Protein AF-A0AA41QD64-F1 (afdb_monomer_lite)

Sequence (87 aa):
MCLQGEQRGHGDVDLSTLWKFADGLYLFCFREFVIPVASVWLHDLGYELRTTDVFVGINAEGRADHRRAGGHIYPLGAVRYPDVQPV

Structure (mmCIF, N/CA/C/O backbone):
data_AF-A0AA41QD64-F1
#
_entry.id   AF-A0AA41QD64-F1
#
loop_
_atom_site.group_PDB
_atom_site.id
_atom_site.type_symbol
_atom_site.label_atom_id
_atom_site.label_alt_id
_atom_site.label_comp_id
_atom_site.label_asym_id
_atom_site.label_entity_id
_atom_site.label_seq_id
_atom_site.pdbx_PDB_ins_code
_atom_site.Cartn_x
_atom_site.Cartn_y
_atom_site.Cartn_z
_atom_site.occupancy
_atom_site.B_iso_or_equiv
_atom_site.auth_seq_id
_atom_site.auth_comp_id
_atom_site.auth_asym_id
_atom_site.auth_atom_id
_atom_site.pdbx_PDB_model_num
ATOM 1 N N . MET A 1 1 ? 6.751 7.112 -1.994 1.00 85.75 1 MET A N 1
ATOM 2 C CA . MET A 1 1 ? 8.186 7.480 -2.023 1.00 85.75 1 MET A CA 1
ATOM 3 C C . MET A 1 1 ? 9.002 6.425 -1.287 1.00 85.75 1 MET A C 1
ATOM 5 O O . MET A 1 1 ? 8.661 6.098 -0.157 1.00 85.75 1 MET A O 1
ATOM 9 N N . CYS A 1 2 ? 10.057 5.896 -1.906 1.00 94.56 2 CYS A N 1
ATOM 10 C CA . CYS A 1 2 ? 10.966 4.916 -1.315 1.00 94.56 2 CYS A CA 1
ATOM 11 C C . CYS A 1 2 ? 12.109 5.622 -0.564 1.00 94.56 2 CYS A C 1
ATOM 13 O O . CYS A 1 2 ? 12.945 6.297 -1.168 1.00 94.56 2 CYS A O 1
ATOM 15 N N . LEU A 1 3 ? 12.148 5.469 0.763 1.00 95.75 3 LEU A N 1
ATOM 16 C CA . LEU A 1 3 ? 13.160 6.101 1.623 1.00 95.75 3 LEU A CA 1
ATOM 17 C C . LEU A 1 3 ? 14.500 5.341 1.621 1.00 95.75 3 LEU A C 1
ATOM 19 O O . LEU A 1 3 ? 15.567 5.949 1.715 1.00 95.75 3 LEU A O 1
ATOM 23 N N . GLN A 1 4 ? 14.447 4.013 1.494 1.00 96.38 4 GLN A N 1
ATOM 24 C CA . GLN A 1 4 ? 15.594 3.107 1.493 1.00 96.38 4 GLN A CA 1
ATOM 25 C C . GLN A 1 4 ? 15.274 1.865 0.648 1.00 96.38 4 GLN A C 1
ATOM 27 O O . GLN A 1 4 ? 14.143 1.386 0.670 1.00 96.38 4 GLN A O 1
ATOM 32 N N . GLY A 1 5 ? 16.274 1.333 -0.060 1.00 95.12 5 GLY A N 1
ATOM 33 C CA . GLY A 1 5 ? 16.151 0.156 -0.927 1.00 95.12 5 GLY A CA 1
ATOM 34 C C . GLY A 1 5 ? 16.609 0.442 -2.358 1.00 95.12 5 GLY A C 1
ATOM 35 O O . GLY A 1 5 ? 17.138 1.518 -2.636 1.00 95.12 5 GLY A O 1
ATOM 36 N N . GLU A 1 6 ? 16.395 -0.514 -3.264 1.00 92.50 6 GLU A N 1
ATOM 37 C CA . GLU A 1 6 ? 16.801 -0.412 -4.680 1.00 92.50 6 GLU A CA 1
ATOM 38 C C . GLU A 1 6 ? 16.168 0.788 -5.399 1.00 92.50 6 GLU A C 1
ATOM 40 O O . GLU A 1 6 ? 16.790 1.391 -6.264 1.00 92.50 6 GLU A O 1
ATOM 45 N N . GLN A 1 7 ? 14.952 1.168 -5.000 1.00 92.12 7 GLN A N 1
ATOM 46 C CA . GLN A 1 7 ? 14.177 2.258 -5.603 1.00 92.12 7 GLN A CA 1
ATOM 47 C C . GLN A 1 7 ? 14.322 3.589 -4.839 1.00 92.12 7 GLN A C 1
ATOM 49 O O . GLN A 1 7 ? 13.467 4.467 -4.946 1.00 92.12 7 GLN A O 1
ATOM 54 N N . ARG A 1 8 ? 15.362 3.746 -4.004 1.00 96.62 8 ARG A N 1
ATOM 55 C CA . ARG A 1 8 ? 15.524 4.916 -3.123 1.00 96.62 8 ARG A CA 1
ATOM 56 C C . ARG A 1 8 ? 15.423 6.233 -3.899 1.00 96.62 8 ARG A C 1
ATOM 58 O O . ARG A 1 8 ? 16.163 6.467 -4.847 1.00 96.62 8 ARG A O 1
ATOM 65 N N . GLY A 1 9 ? 14.572 7.132 -3.407 1.00 96.75 9 GLY A N 1
ATOM 66 C CA . GLY A 1 9 ? 14.326 8.447 -4.001 1.00 96.75 9 GLY A CA 1
ATOM 67 C C . GLY A 1 9 ? 13.184 8.466 -5.016 1.00 96.75 9 GLY A C 1
ATOM 68 O O . GLY A 1 9 ? 12.678 9.544 -5.313 1.00 96.75 9 GLY A O 1
ATOM 69 N N . HIS A 1 10 ? 12.716 7.310 -5.493 1.00 94.50 10 HIS A N 1
ATOM 70 C CA . HIS A 1 10 ? 11.547 7.250 -6.366 1.00 94.50 10 HIS A CA 1
ATOM 71 C C . HIS A 1 10 ? 10.269 7.522 -5.567 1.00 94.50 10 HIS A C 1
ATOM 73 O O . HIS A 1 10 ? 10.088 7.033 -4.446 1.00 94.50 10 HIS A O 1
ATOM 79 N N . GLY A 1 11 ? 9.361 8.303 -6.137 1.00 93.19 11 GLY A N 1
ATOM 80 C CA . GLY A 1 11 ? 8.041 8.562 -5.583 1.00 93.19 11 GLY A CA 1
ATOM 81 C C . GLY A 1 11 ? 7.083 8.933 -6.700 1.00 93.19 11 GLY A C 1
ATOM 82 O O . GLY A 1 11 ? 7.443 9.733 -7.555 1.00 93.19 11 GLY A O 1
ATOM 83 N N . ASP A 1 12 ? 5.893 8.348 -6.660 1.00 94.88 12 ASP A N 1
ATOM 84 C CA . ASP A 1 12 ? 4.836 8.576 -7.638 1.00 94.88 12 ASP A CA 1
ATOM 85 C C . ASP A 1 12 ? 3.467 8.617 -6.938 1.00 94.88 12 ASP A C 1
ATOM 87 O O . ASP A 1 12 ? 3.364 8.356 -5.728 1.00 94.88 12 ASP A O 1
ATOM 91 N N . VAL A 1 13 ? 2.439 8.976 -7.701 1.00 95.12 13 VAL A N 1
ATOM 92 C CA . VAL A 1 13 ? 1.028 8.844 -7.349 1.00 95.12 13 VAL A CA 1
ATOM 93 C C . VAL A 1 13 ? 0.378 7.829 -8.278 1.00 95.12 13 VAL A C 1
ATOM 95 O O . VAL A 1 13 ? 0.409 7.973 -9.494 1.00 95.12 13 VAL A O 1
ATOM 98 N N . ASP A 1 14 ? -0.273 6.833 -7.690 1.00 95.12 14 ASP A N 1
ATOM 99 C CA . ASP A 1 14 ? -0.882 5.735 -8.431 1.00 95.12 14 ASP A CA 1
ATOM 100 C C . ASP A 1 14 ? -2.356 5.573 -8.083 1.00 95.12 14 ASP A C 1
ATOM 102 O O . ASP A 1 14 ? -2.829 5.970 -7.009 1.00 95.12 14 ASP A O 1
ATOM 106 N N . LEU A 1 15 ? -3.100 4.946 -8.994 1.00 94.12 15 LEU A N 1
ATOM 107 C CA . LEU A 1 15 ? -4.478 4.581 -8.714 1.00 94.12 15 LEU A CA 1
ATOM 108 C C . LEU A 1 15 ? -4.506 3.508 -7.625 1.00 94.12 15 LEU A C 1
ATOM 110 O O . LEU A 1 15 ? -3.917 2.433 -7.770 1.00 94.12 15 LEU A O 1
ATOM 114 N N . SER A 1 16 ? -5.257 3.783 -6.562 1.00 96.56 16 SER A N 1
ATOM 115 C CA . SER A 1 16 ? -5.444 2.854 -5.456 1.00 96.56 16 SER A CA 1
ATOM 116 C C . SER A 1 16 ? -6.911 2.588 -5.146 1.00 96.56 16 SER A C 1
ATOM 118 O O . SER A 1 16 ? -7.815 3.335 -5.522 1.00 96.56 16 SER A O 1
ATOM 120 N N . THR A 1 17 ? -7.158 1.473 -4.470 1.00 97.69 17 THR A N 1
ATOM 121 C CA . THR A 1 17 ? -8.459 1.103 -3.916 1.00 97.69 17 THR A CA 1
ATOM 122 C C . THR A 1 17 ? -8.255 0.612 -2.492 1.00 97.69 17 THR A C 1
ATOM 124 O O . THR A 1 17 ? -7.360 -0.190 -2.229 1.00 97.69 17 THR A O 1
ATOM 127 N N . LEU A 1 18 ? -9.094 1.088 -1.575 1.00 97.62 18 LEU A N 1
ATOM 128 C CA . LEU A 1 18 ? -9.019 0.767 -0.156 1.00 97.62 18 LEU A CA 1
ATOM 129 C C . LEU A 1 18 ? -10.333 0.143 0.311 1.00 97.62 18 LEU A C 1
ATOM 131 O O . LEU A 1 18 ? -11.408 0.677 0.043 1.00 97.62 18 LEU A O 1
ATOM 135 N N . TRP A 1 19 ? -10.231 -0.945 1.067 1.00 98.12 19 TRP A N 1
ATOM 136 C CA . TRP A 1 19 ? -11.360 -1.610 1.706 1.00 98.12 19 TRP A CA 1
ATOM 137 C C . TRP A 1 19 ? -11.097 -1.749 3.200 1.00 98.12 19 TRP A C 1
ATOM 139 O O . TRP A 1 19 ? -10.017 -2.173 3.614 1.00 98.12 19 TRP A O 1
ATOM 149 N N . LYS A 1 20 ? -12.100 -1.439 4.024 1.00 97.44 20 LYS A N 1
ATOM 150 C CA . LYS A 1 20 ? -12.079 -1.806 5.441 1.00 97.44 20 LYS A CA 1
ATOM 151 C C . LYS A 1 20 ? -12.503 -3.268 5.557 1.00 97.44 20 LYS A C 1
ATOM 153 O O . LYS A 1 20 ? -13.648 -3.592 5.257 1.00 97.44 20 LYS A O 1
ATOM 158 N N . PHE A 1 21 ? -11.581 -4.134 5.962 1.00 93.75 21 PHE A N 1
ATOM 159 C CA . PHE A 1 21 ? -11.831 -5.570 6.079 1.00 93.75 21 PHE A CA 1
ATOM 160 C C . PHE A 1 21 ? -12.363 -5.932 7.472 1.00 93.75 21 PHE A C 1
ATOM 162 O O . PHE A 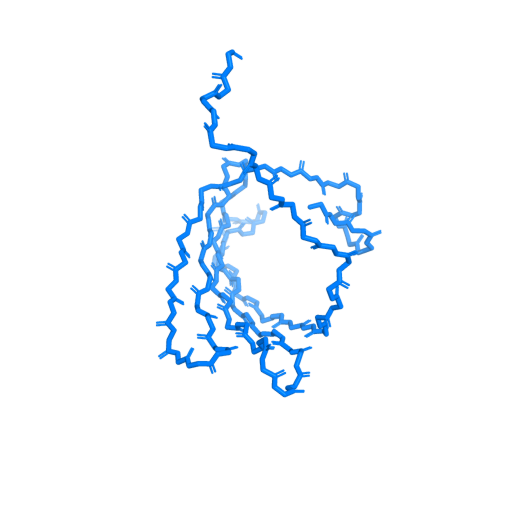1 21 ? -13.313 -6.698 7.596 1.00 93.75 21 PHE A O 1
ATOM 169 N N . ALA A 1 22 ? -11.791 -5.316 8.509 1.00 96.06 22 ALA A N 1
ATOM 170 C CA . ALA A 1 22 ? -12.281 -5.340 9.886 1.00 96.06 22 ALA A CA 1
ATOM 171 C C . ALA A 1 22 ? -11.856 -4.051 10.616 1.00 96.06 22 ALA A C 1
ATOM 173 O O . ALA A 1 22 ? -11.232 -3.161 10.032 1.00 96.06 22 ALA A O 1
ATOM 174 N N . ASP A 1 23 ? -12.200 -3.917 11.895 1.00 96.31 23 ASP A N 1
ATOM 175 C CA . ASP A 1 23 ? -11.690 -2.813 12.711 1.00 96.31 23 ASP A CA 1
ATOM 176 C C . ASP A 1 23 ? -10.165 -2.894 12.829 1.00 96.31 23 ASP A C 1
ATOM 178 O O . ASP A 1 23 ? -9.610 -3.923 13.199 1.00 96.31 23 ASP A O 1
ATOM 182 N N . GLY A 1 24 ? -9.488 -1.806 12.453 1.00 95.31 24 GLY A N 1
ATOM 183 C CA . GLY A 1 24 ? -8.027 -1.756 12.397 1.00 95.31 24 GLY A CA 1
ATOM 184 C C . GLY A 1 24 ? -7.403 -2.528 11.231 1.00 95.31 24 GLY A C 1
ATOM 185 O O . GLY A 1 24 ? -6.199 -2.428 11.056 1.00 95.31 24 GLY A O 1
ATOM 186 N N . LEU A 1 25 ? -8.175 -3.236 10.401 1.00 96.88 25 LEU A N 1
ATOM 187 C CA . LEU A 1 25 ? -7.644 -4.093 9.340 1.00 96.88 25 LEU A CA 1
ATOM 188 C C . LEU A 1 25 ? -8.136 -3.642 7.962 1.00 96.88 25 LEU A C 1
ATOM 190 O O . LEU A 1 25 ? -9.339 -3.644 7.683 1.00 96.88 25 LEU A O 1
ATOM 194 N N . TYR A 1 26 ? -7.202 -3.282 7.086 1.00 97.69 26 TYR A N 1
ATOM 195 C CA . TYR A 1 26 ? -7.503 -2.672 5.791 1.00 97.69 26 TYR A CA 1
ATOM 196 C C . TYR A 1 26 ? -6.808 -3.406 4.652 1.00 97.69 26 TYR A C 1
ATOM 198 O O . TYR A 1 26 ? -5.629 -3.739 4.747 1.00 97.69 26 TYR A O 1
ATOM 206 N N . LEU A 1 27 ? -7.537 -3.611 3.557 1.00 97.94 27 LEU A N 1
ATOM 207 C CA . LEU A 1 27 ? -6.991 -4.104 2.301 1.00 97.94 27 LEU A CA 1
ATOM 208 C C . LEU A 1 27 ? -6.745 -2.911 1.375 1.00 97.94 27 LEU A C 1
ATOM 210 O O . LEU A 1 27 ? -7.688 -2.223 0.980 1.00 97.94 27 LEU A O 1
ATOM 214 N N . PHE A 1 28 ? -5.489 -2.671 1.030 1.00 97.75 28 PHE A N 1
ATOM 215 C CA . PHE A 1 28 ? -5.066 -1.610 0.123 1.00 97.75 28 PHE A CA 1
ATOM 216 C C . PHE A 1 28 ? -4.511 -2.231 -1.152 1.00 97.75 28 PHE A C 1
ATOM 218 O O . PHE A 1 28 ? -3.661 -3.111 -1.104 1.00 97.75 28 PHE A O 1
ATOM 225 N N . CYS A 1 29 ? -4.997 -1.786 -2.301 1.00 98.00 29 CYS A N 1
ATOM 226 C CA . CYS A 1 29 ? -4.540 -2.260 -3.601 1.00 98.00 29 CYS A CA 1
ATOM 227 C C . CYS A 1 29 ? -4.077 -1.065 -4.423 1.00 98.00 29 CYS A C 1
ATOM 229 O O . CYS A 1 29 ? -4.751 -0.035 -4.414 1.00 98.00 29 CYS A O 1
ATOM 231 N N . PHE A 1 30 ? -2.992 -1.210 -5.179 1.00 96.94 30 PHE A N 1
ATOM 232 C CA . PHE A 1 30 ? -2.585 -0.200 -6.154 1.00 96.94 30 PHE A CA 1
ATOM 233 C C . PHE A 1 30 ? -2.067 -0.822 -7.447 1.00 96.94 30 PHE A C 1
ATOM 235 O O . PHE A 1 30 ? -1.732 -2.009 -7.508 1.00 96.94 30 PHE A O 1
ATOM 242 N N . ARG A 1 31 ? -2.046 0.003 -8.493 1.00 95.94 31 ARG A N 1
ATOM 243 C CA . ARG A 1 31 ? -1.511 -0.319 -9.816 1.00 95.94 31 ARG A CA 1
ATOM 244 C C . ARG A 1 31 ? -0.649 0.838 -10.287 1.00 95.94 31 ARG A C 1
ATOM 246 O O . ARG A 1 31 ? -1.168 1.947 -10.386 1.00 95.94 31 ARG A O 1
ATOM 253 N N . GLU A 1 32 ? 0.610 0.555 -10.593 1.00 94.94 32 GLU A N 1
ATOM 254 C CA . GLU A 1 32 ? 1.550 1.575 -11.045 1.00 94.94 32 GLU A CA 1
ATOM 255 C C . GLU A 1 32 ? 1.230 2.053 -12.464 1.00 94.94 32 GLU A C 1
ATOM 257 O O . GLU A 1 32 ? 0.814 1.266 -13.324 1.00 94.94 32 GLU A O 1
ATOM 262 N N . PHE A 1 33 ? 1.414 3.351 -12.714 1.00 93.25 33 PHE A N 1
ATOM 263 C CA . PHE A 1 33 ? 1.248 3.919 -14.053 1.00 93.25 33 PHE A CA 1
ATOM 264 C C . PHE A 1 33 ? 2.494 3.766 -14.930 1.00 93.25 33 PHE A C 1
ATOM 266 O O . PHE A 1 33 ? 2.367 3.558 -16.138 1.00 93.25 33 PHE A O 1
ATOM 273 N N . VAL A 1 34 ? 3.688 3.884 -14.344 1.00 92.44 34 VAL A N 1
ATOM 274 C CA . VAL A 1 34 ? 4.955 3.938 -15.094 1.00 92.44 34 VAL A CA 1
ATOM 275 C C . VAL A 1 34 ? 5.493 2.545 -15.415 1.00 92.44 34 VAL A C 1
ATOM 277 O O . VAL A 1 34 ? 5.940 2.298 -16.536 1.00 92.44 34 VAL A O 1
ATOM 280 N N . ILE A 1 35 ? 5.449 1.628 -14.449 1.00 91.06 35 ILE A N 1
ATOM 281 C CA . ILE A 1 35 ? 5.926 0.249 -14.606 1.00 91.06 35 ILE A CA 1
ATOM 282 C C . ILE A 1 35 ? 4.765 -0.740 -14.449 1.00 91.06 35 ILE A C 1
ATOM 284 O O . ILE A 1 35 ? 3.814 -0.460 -13.725 1.00 91.06 35 ILE A O 1
ATOM 288 N N . PRO A 1 36 ? 4.804 -1.908 -15.116 1.00 92.81 36 PRO A N 1
ATOM 289 C CA . PRO A 1 36 ? 3.716 -2.882 -15.077 1.00 92.81 36 PRO A CA 1
ATOM 290 C C . PRO A 1 36 ? 3.737 -3.679 -13.765 1.00 92.81 36 PRO A C 1
ATOM 292 O O . PRO A 1 36 ? 4.093 -4.859 -13.742 1.00 92.81 36 PRO A O 1
ATOM 295 N N . VAL A 1 37 ? 3.363 -3.017 -12.672 1.00 94.25 37 VAL A N 1
ATOM 296 C CA . VAL A 1 37 ? 3.303 -3.576 -11.321 1.00 94.25 37 VAL A CA 1
ATOM 297 C C . VAL A 1 37 ? 1.938 -3.287 -10.703 1.00 94.25 37 VAL A C 1
ATOM 299 O O . VAL A 1 37 ? 1.367 -2.207 -10.844 1.00 94.25 37 VAL A O 1
ATOM 302 N N . ALA A 1 38 ? 1.405 -4.280 -10.007 1.00 96.62 38 ALA A N 1
ATOM 303 C CA . ALA A 1 38 ? 0.271 -4.153 -9.112 1.00 96.62 38 ALA A CA 1
ATOM 304 C C . ALA A 1 38 ? 0.611 -4.818 -7.781 1.00 96.62 38 ALA A C 1
ATOM 306 O O . ALA A 1 38 ? 1.438 -5.731 -7.716 1.00 96.62 38 ALA A O 1
ATOM 307 N N . SER A 1 39 ? -0.039 -4.380 -6.712 1.00 97.00 39 SER A N 1
ATOM 308 C CA . SER A 1 39 ? 0.193 -4.954 -5.394 1.00 97.00 39 SER A CA 1
ATOM 309 C C . SER A 1 39 ? -1.054 -4.888 -4.523 1.00 97.00 39 SER A C 1
ATOM 311 O O . SER A 1 39 ? -1.912 -4.011 -4.682 1.00 97.00 39 SER A O 1
ATOM 313 N N . VAL A 1 40 ? -1.158 -5.869 -3.628 1.00 97.62 40 VAL A N 1
ATOM 314 C CA . VAL A 1 40 ? -2.226 -6.002 -2.641 1.00 97.62 40 VAL A CA 1
ATOM 315 C C . VAL A 1 40 ? -1.596 -6.098 -1.260 1.00 97.62 40 VAL A C 1
ATOM 317 O O . VAL A 1 40 ? -0.859 -7.040 -0.975 1.00 97.62 40 VAL A O 1
ATOM 320 N N . TRP A 1 41 ? -1.939 -5.146 -0.399 1.00 97.81 41 TRP A N 1
ATOM 321 C CA . TRP A 1 41 ? -1.479 -5.031 0.975 1.00 97.81 41 TRP A CA 1
ATOM 322 C C . TRP A 1 41 ? -2.602 -5.297 1.967 1.00 97.81 41 TRP A C 1
ATOM 324 O O . TRP A 1 41 ? -3.713 -4.785 1.821 1.00 97.81 41 TRP A O 1
ATOM 334 N N . LEU A 1 42 ? -2.273 -6.019 3.033 1.00 97.56 42 LEU A N 1
ATOM 335 C CA . LEU A 1 42 ? -3.069 -6.093 4.249 1.00 97.56 42 LEU A CA 1
ATOM 336 C C . LEU A 1 42 ? -2.378 -5.274 5.341 1.00 97.56 42 LEU A C 1
ATOM 338 O O . LEU A 1 42 ? -1.289 -5.635 5.793 1.00 97.56 42 LEU A O 1
ATOM 342 N N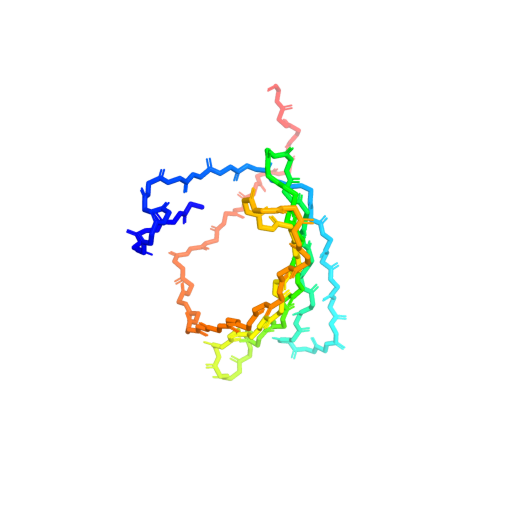 . HIS A 1 43 ? -3.020 -4.187 5.759 1.00 97.62 43 HIS A N 1
ATOM 343 C CA . HIS A 1 43 ? -2.557 -3.305 6.826 1.00 97.62 43 HIS A CA 1
ATOM 344 C C . HIS A 1 43 ? -3.304 -3.603 8.128 1.00 97.62 43 HIS A C 1
ATOM 346 O O . HIS A 1 43 ? -4.512 -3.374 8.207 1.00 97.62 43 HIS A O 1
ATOM 352 N N . ASP A 1 44 ? -2.578 -4.050 9.151 1.00 96.88 44 ASP A N 1
ATOM 353 C CA . ASP A 1 44 ? -3.032 -4.053 10.541 1.00 96.88 44 ASP A CA 1
ATOM 354 C C . ASP A 1 44 ? -2.597 -2.737 11.201 1.00 96.88 44 ASP A C 1
ATOM 356 O O . ASP A 1 44 ? -1.442 -2.550 11.586 1.00 96.88 44 ASP A O 1
ATOM 360 N N . LEU A 1 45 ? -3.545 -1.807 11.281 1.00 95.62 45 LEU A N 1
ATOM 361 C CA . LEU A 1 45 ? -3.459 -0.522 11.976 1.00 95.62 45 LEU A CA 1
ATOM 362 C C . LEU A 1 45 ? -4.005 -0.599 13.412 1.00 95.62 45 LEU A C 1
ATOM 364 O O . LEU A 1 45 ? -4.190 0.438 14.049 1.00 95.62 45 LEU A O 1
ATOM 368 N N . GLY A 1 46 ? -4.332 -1.801 13.889 1.00 90.19 46 GLY A N 1
ATOM 369 C CA . GLY A 1 46 ? -4.762 -2.073 15.249 1.00 90.19 46 GLY A CA 1
ATOM 370 C C . GLY A 1 46 ? -3.565 -2.297 16.167 1.00 90.19 46 GLY A C 1
ATOM 371 O O . GLY A 1 46 ? -2.814 -1.371 16.467 1.00 90.19 46 GLY A O 1
ATOM 372 N N . TYR A 1 47 ? -3.421 -3.527 16.659 1.00 80.44 47 TYR A N 1
ATOM 373 C CA . TYR A 1 47 ? -2.450 -3.846 17.706 1.00 80.44 47 TYR A CA 1
ATOM 374 C C . TYR A 1 47 ? -1.028 -4.035 17.167 1.00 80.44 47 TYR A C 1
ATOM 376 O O . TYR A 1 47 ? -0.071 -3.564 17.777 1.00 80.44 47 TYR A O 1
ATOM 384 N N . GLU A 1 48 ? -0.876 -4.708 16.025 1.00 85.44 48 GLU A N 1
ATOM 385 C CA . GLU A 1 48 ? 0.442 -5.148 15.557 1.00 85.44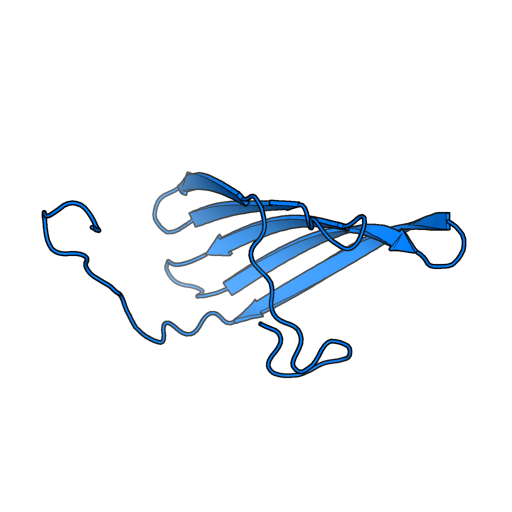 48 GLU A CA 1
ATOM 386 C C . GLU A 1 48 ? 1.224 -4.057 14.820 1.00 85.44 48 GLU A C 1
ATOM 388 O O . GLU A 1 48 ? 2.451 -4.139 14.752 1.00 85.44 48 GLU A O 1
ATOM 393 N N . LEU A 1 49 ? 0.536 -3.048 14.263 1.00 96.12 49 LEU A N 1
ATOM 394 C CA . LEU A 1 49 ? 1.131 -2.019 13.399 1.00 96.12 49 LEU A CA 1
ATOM 395 C C . LEU A 1 49 ? 2.044 -2.653 12.342 1.00 96.12 49 LEU A C 1
ATOM 397 O O . LEU A 1 49 ? 3.236 -2.348 12.224 1.00 96.12 49 LEU A O 1
ATOM 401 N N . ARG A 1 50 ? 1.475 -3.591 11.584 1.00 97.31 50 ARG A N 1
ATOM 402 C CA . ARG A 1 50 ? 2.185 -4.402 10.594 1.00 97.31 50 ARG A CA 1
ATOM 403 C C . ARG A 1 50 ? 1.470 -4.397 9.262 1.00 97.31 50 ARG A C 1
ATOM 405 O O . ARG A 1 50 ? 0.258 -4.236 9.169 1.00 97.31 50 ARG A O 1
ATOM 412 N N . THR A 1 51 ? 2.251 -4.614 8.218 1.00 97.75 51 THR A N 1
ATOM 413 C CA . THR A 1 51 ? 1.747 -4.743 6.861 1.00 97.75 51 THR A CA 1
ATOM 414 C C . THR A 1 51 ? 2.362 -5.946 6.165 1.00 97.75 51 THR A C 1
ATOM 416 O O . THR A 1 51 ? 3.529 -6.267 6.398 1.00 97.75 51 THR A O 1
ATOM 419 N N . THR A 1 52 ? 1.582 -6.606 5.314 1.00 97.56 52 THR A N 1
ATOM 420 C CA . THR A 1 52 ? 2.021 -7.721 4.460 1.00 97.56 52 THR A CA 1
ATOM 421 C C . THR A 1 52 ? 1.475 -7.541 3.055 1.00 97.56 52 THR A C 1
ATOM 423 O O . THR A 1 52 ? 0.423 -6.926 2.893 1.00 97.56 52 THR A O 1
ATOM 426 N N . ASP A 1 53 ? 2.183 -8.055 2.055 1.00 96.75 53 ASP A N 1
ATOM 427 C CA . ASP A 1 53 ? 1.868 -7.810 0.652 1.00 96.75 53 ASP A CA 1
ATOM 428 C C . ASP A 1 53 ? 2.153 -8.992 -0.278 1.00 96.75 53 ASP A C 1
ATOM 430 O O . ASP A 1 53 ? 2.945 -9.894 0.026 1.00 96.75 53 ASP A O 1
ATOM 434 N N . VAL A 1 54 ? 1.522 -8.913 -1.453 1.00 97.25 54 VAL A N 1
ATOM 435 C CA . VAL A 1 54 ? 2.002 -9.544 -2.679 1.00 97.25 54 VAL A CA 1
ATOM 436 C C . VAL A 1 54 ? 2.109 -8.533 -3.830 1.00 97.25 54 VAL A C 1
ATOM 438 O O . VAL A 1 54 ? 1.116 -7.931 -4.247 1.00 97.25 54 VAL A O 1
ATOM 441 N N . PHE A 1 55 ? 3.309 -8.425 -4.397 1.00 94.94 55 PHE A N 1
ATOM 442 C CA . PHE A 1 55 ? 3.586 -7.764 -5.667 1.00 94.94 55 PHE A CA 1
ATOM 443 C C . PHE A 1 55 ? 3.377 -8.730 -6.826 1.00 94.94 55 PHE A C 1
ATOM 445 O O .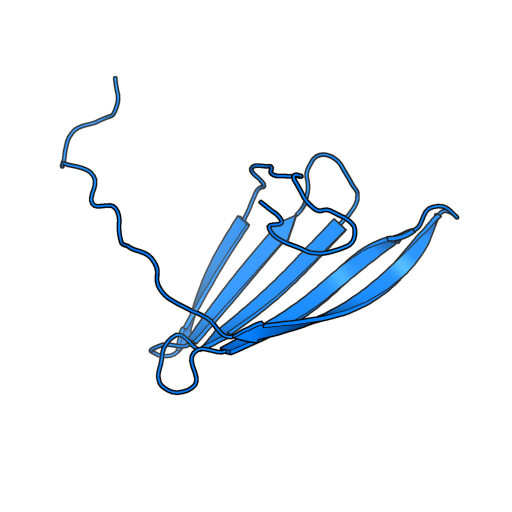 PHE A 1 55 ? 3.818 -9.881 -6.775 1.00 94.94 55 PHE A O 1
ATOM 452 N N . VAL A 1 56 ? 2.765 -8.230 -7.894 1.00 96.06 56 VAL A N 1
ATOM 453 C CA . VAL A 1 56 ? 2.598 -8.931 -9.166 1.00 96.06 56 VAL A CA 1
ATOM 454 C C . VAL A 1 56 ? 2.977 -7.980 -10.292 1.00 96.06 56 VAL A C 1
ATOM 456 O O . VAL A 1 56 ? 2.436 -6.882 -10.393 1.00 96.06 56 VAL A O 1
ATOM 459 N N . GLY A 1 57 ? 3.891 -8.397 -11.158 1.00 95.88 57 GLY A N 1
ATOM 460 C CA . GLY A 1 57 ? 4.323 -7.579 -12.283 1.00 95.88 57 GLY A CA 1
ATOM 461 C C . GLY A 1 57 ? 5.017 -8.374 -13.376 1.00 95.88 57 GLY A C 1
ATOM 462 O O . GLY A 1 57 ? 4.908 -9.600 -13.450 1.00 95.88 57 GLY A O 1
ATOM 463 N N . ILE A 1 58 ? 5.726 -7.652 -14.239 1.00 95.94 58 ILE A N 1
ATOM 464 C CA . ILE A 1 58 ? 6.525 -8.215 -15.328 1.00 95.94 58 ILE A CA 1
ATOM 465 C C . ILE A 1 58 ? 7.972 -7.748 -15.164 1.00 95.94 58 ILE A C 1
ATOM 467 O O . ILE A 1 58 ? 8.224 -6.559 -14.978 1.00 95.94 58 ILE A O 1
ATOM 471 N N . ASN A 1 59 ? 8.924 -8.678 -15.224 1.00 92.56 59 ASN A N 1
ATOM 472 C CA . ASN A 1 59 ? 10.347 -8.373 -15.106 1.00 92.56 59 ASN A CA 1
ATOM 473 C C . ASN A 1 59 ? 10.960 -7.870 -16.433 1.00 92.56 59 ASN A C 1
ATOM 475 O O . ASN A 1 59 ? 10.295 -7.814 -17.468 1.00 92.56 59 ASN A O 1
ATOM 479 N N . ALA A 1 60 ? 12.252 -7.529 -16.413 1.00 90.75 60 ALA A N 1
ATOM 480 C CA . ALA A 1 60 ? 12.965 -7.005 -17.583 1.00 90.75 60 ALA A CA 1
ATOM 481 C C . ALA A 1 60 ? 13.019 -7.989 -18.770 1.00 90.75 60 ALA A C 1
ATOM 483 O O . ALA A 1 60 ? 13.115 -7.563 -19.919 1.00 90.75 60 ALA A O 1
ATOM 484 N N . GLU A 1 61 ? 12.911 -9.296 -18.517 1.00 95.62 61 GLU A N 1
ATOM 485 C CA . GLU A 1 61 ? 12.846 -10.331 -19.554 1.00 95.62 61 GLU A CA 1
ATOM 486 C C . GLU A 1 61 ? 11.414 -10.612 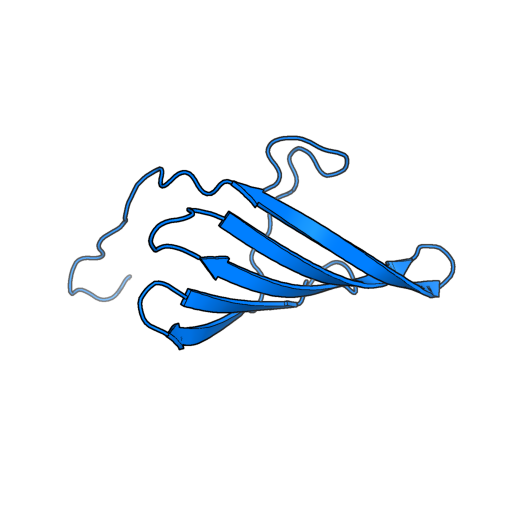-20.042 1.00 95.62 61 GLU A C 1
ATOM 488 O O . GLU A 1 61 ? 11.203 -11.566 -20.794 1.00 95.62 61 GLU A O 1
ATOM 493 N N . GLY A 1 62 ? 10.420 -9.832 -19.609 1.00 95.00 62 GLY A N 1
ATOM 494 C CA . GLY A 1 62 ? 9.024 -10.007 -20.011 1.00 95.00 62 GLY A CA 1
ATOM 495 C C . GLY A 1 62 ? 8.306 -11.169 -19.315 1.00 95.00 62 GLY A C 1
ATOM 496 O O . GLY A 1 62 ? 7.263 -11.613 -19.793 1.00 95.00 62 GLY A O 1
ATOM 497 N N . ARG A 1 63 ? 8.845 -11.695 -18.208 1.00 96.75 63 ARG A N 1
ATOM 498 C CA . ARG A 1 63 ? 8.255 -12.812 -17.452 1.00 96.75 63 ARG A CA 1
ATOM 499 C C . ARG A 1 63 ? 7.474 -12.308 -16.249 1.00 96.75 63 ARG A C 1
ATOM 501 O O . ARG A 1 63 ? 7.812 -11.276 -15.677 1.00 96.75 63 ARG A O 1
ATOM 508 N N . ALA A 1 64 ? 6.464 -13.073 -15.843 1.00 95.81 64 ALA A N 1
ATOM 509 C CA . ALA A 1 64 ? 5.718 -12.794 -14.623 1.00 95.81 64 ALA A CA 1
ATOM 510 C C . ALA A 1 64 ? 6.649 -12.819 -13.398 1.00 95.81 64 ALA A C 1
ATOM 512 O O . ALA A 1 64 ? 7.414 -13.767 -13.214 1.00 95.81 64 ALA A O 1
ATOM 513 N N . ASP A 1 65 ? 6.552 -11.785 -12.566 1.00 95.44 65 ASP A N 1
ATOM 514 C CA . ASP A 1 65 ? 7.271 -11.643 -11.302 1.00 95.44 65 ASP A CA 1
ATOM 515 C C . ASP A 1 65 ? 6.270 -11.509 -10.152 1.00 95.44 65 ASP A C 1
ATOM 517 O O . ASP A 1 65 ? 5.338 -10.706 -10.214 1.00 95.44 65 ASP A O 1
ATOM 521 N N . HIS A 1 66 ? 6.445 -12.336 -9.123 1.00 95.56 66 HIS A N 1
ATOM 522 C CA . HIS A 1 66 ? 5.559 -12.425 -7.969 1.00 95.56 66 HIS A CA 1
ATOM 523 C C . HIS A 1 66 ? 6.407 -12.428 -6.700 1.00 95.56 66 HIS A C 1
ATOM 525 O O . HIS A 1 66 ? 7.144 -13.383 -6.440 1.00 95.56 66 HIS A O 1
ATOM 531 N N . ARG A 1 67 ? 6.296 -11.377 -5.886 1.00 95.25 67 ARG A N 1
ATOM 532 C CA . ARG A 1 67 ? 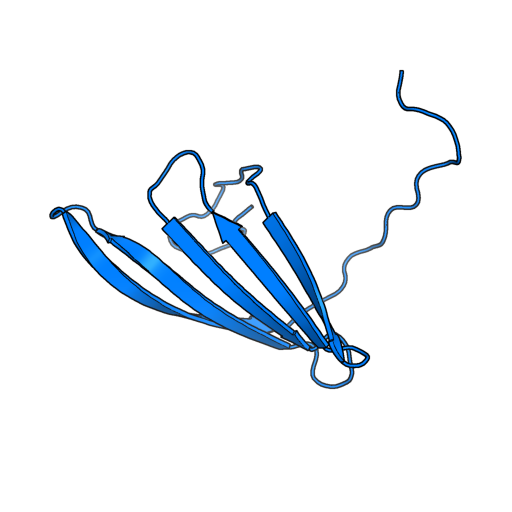7.118 -11.201 -4.680 1.00 95.25 67 ARG A CA 1
ATOM 533 C C . ARG A 1 67 ? 6.252 -10.891 -3.473 1.00 95.25 67 ARG A C 1
ATOM 535 O O . ARG A 1 67 ? 5.162 -10.356 -3.606 1.00 95.25 67 ARG A O 1
ATOM 542 N N . ARG A 1 68 ? 6.733 -11.264 -2.289 1.00 97.00 68 ARG A N 1
ATOM 543 C CA . ARG A 1 68 ? 6.089 -10.929 -1.015 1.00 97.00 68 ARG A CA 1
ATOM 544 C C . ARG A 1 68 ? 6.867 -9.807 -0.354 1.00 97.00 68 ARG A C 1
ATOM 546 O O . ARG A 1 68 ? 8.099 -9.856 -0.356 1.00 97.00 68 ARG A O 1
ATOM 553 N N . ALA A 1 69 ? 6.169 -8.881 0.280 1.00 94.69 69 ALA A N 1
ATOM 554 C CA . ALA A 1 69 ? 6.774 -7.900 1.162 1.00 94.69 69 ALA A CA 1
ATOM 555 C C . ALA A 1 69 ? 5.998 -7.758 2.473 1.00 94.69 69 ALA A C 1
ATOM 557 O O . ALA A 1 69 ? 4.936 -8.342 2.693 1.00 94.69 69 ALA A O 1
ATOM 558 N N . GLY A 1 70 ? 6.581 -6.989 3.382 1.00 96.50 70 GLY A N 1
ATOM 559 C CA . GLY A 1 70 ? 5.979 -6.651 4.655 1.00 96.50 70 GLY A CA 1
ATOM 560 C C . GLY A 1 70 ? 6.801 -5.604 5.384 1.00 96.50 70 GLY A C 1
ATOM 561 O O . GLY A 1 70 ? 7.926 -5.292 4.991 1.00 96.50 70 GLY A O 1
ATOM 562 N N . GLY A 1 71 ? 6.233 -5.047 6.445 1.00 96.25 71 GLY A N 1
ATOM 563 C CA . GLY A 1 71 ? 6.891 -3.997 7.205 1.00 96.25 71 GLY A CA 1
ATOM 564 C C . GLY A 1 71 ? 6.174 -3.636 8.494 1.00 96.25 71 GLY A C 1
ATOM 565 O O . GLY A 1 71 ? 5.054 -4.075 8.759 1.00 96.25 71 GLY A O 1
ATOM 566 N N . HIS A 1 72 ? 6.854 -2.813 9.284 1.00 97.25 72 HIS A N 1
ATOM 567 C CA . HIS A 1 72 ? 6.303 -2.168 10.467 1.00 97.25 72 HIS A CA 1
ATOM 568 C C . HIS A 1 72 ? 5.733 -0.799 10.097 1.00 97.25 72 HIS A C 1
ATOM 570 O O . HIS A 1 72 ? 6.307 -0.078 9.279 1.00 97.25 72 HIS A O 1
ATOM 576 N N . ILE A 1 73 ? 4.609 -0.448 10.708 1.00 96.88 73 ILE A N 1
ATOM 577 C CA . ILE A 1 73 ? 3.891 0.799 10.472 1.00 96.88 73 ILE A CA 1
ATOM 578 C C . ILE A 1 73 ? 4.209 1.767 11.610 1.00 96.88 73 ILE A C 1
ATOM 580 O O . ILE A 1 73 ? 4.015 1.457 12.782 1.00 96.88 73 ILE A O 1
ATOM 584 N N . TYR A 1 74 ? 4.656 2.968 11.251 1.00 95.38 74 TYR A N 1
ATOM 585 C CA . TYR A 1 74 ? 4.895 4.065 12.186 1.00 95.38 74 TYR A CA 1
ATOM 586 C C . TYR A 1 74 ? 4.094 5.286 11.718 1.00 95.38 74 TYR A C 1
ATOM 588 O O . TYR A 1 74 ? 4.463 5.896 10.711 1.00 95.38 74 TYR A O 1
ATOM 596 N N . PRO A 1 75 ? 2.986 5.646 12.393 1.00 92.88 75 PRO A N 1
ATOM 597 C CA . PRO A 1 75 ? 2.216 6.832 12.037 1.00 92.88 75 PRO A CA 1
ATOM 598 C C . PRO A 1 75 ? 3.059 8.095 12.240 1.00 92.88 75 PRO A C 1
ATOM 600 O O . PRO A 1 75 ? 3.536 8.352 13.343 1.00 92.88 75 PRO A O 1
ATOM 603 N N . LEU A 1 76 ? 3.239 8.888 11.183 1.00 95.00 76 LEU A N 1
ATOM 604 C CA . LEU A 1 76 ? 4.032 10.124 11.245 1.00 95.00 76 LEU A CA 1
ATOM 605 C C . LEU A 1 76 ? 3.174 11.376 11.470 1.00 95.00 76 LEU A C 1
ATOM 607 O O . LEU A 1 76 ? 3.653 12.366 12.014 1.00 95.00 76 LEU A O 1
ATOM 611 N N . GLY A 1 77 ? 1.907 11.345 11.057 1.00 95.25 77 GLY A N 1
ATOM 612 C CA . GLY A 1 77 ? 0.979 12.462 11.203 1.00 95.25 77 GLY A CA 1
ATOM 613 C C . GLY A 1 77 ? -0.349 12.204 10.496 1.00 95.25 77 GLY A C 1
ATOM 614 O O . GLY A 1 77 ? -0.502 11.213 9.783 1.00 95.25 77 GLY A O 1
ATOM 615 N N . ALA A 1 78 ? -1.306 13.109 10.695 1.00 94.12 78 ALA A N 1
ATOM 616 C CA . ALA A 1 78 ? -2.597 13.102 10.017 1.00 94.12 78 ALA A CA 1
ATOM 617 C C . ALA A 1 78 ? -2.896 14.499 9.469 1.00 94.12 78 ALA A C 1
ATOM 619 O O . ALA A 1 78 ? -2.673 15.502 10.149 1.00 94.12 78 ALA A O 1
ATOM 620 N N . VAL A 1 79 ? -3.410 14.558 8.243 1.00 93.69 79 VAL A N 1
ATOM 621 C CA . VAL A 1 79 ? -3.833 15.806 7.601 1.00 93.69 79 VAL A CA 1
ATOM 622 C C . VAL A 1 79 ? -5.352 15.890 7.671 1.00 93.69 79 VAL A C 1
ATOM 624 O O . VAL A 1 79 ? -6.047 14.947 7.297 1.00 93.69 79 VAL A O 1
ATOM 627 N N . ARG A 1 80 ? -5.871 17.027 8.141 1.00 92.19 80 ARG A N 1
ATOM 628 C CA . ARG A 1 80 ? -7.302 17.337 8.124 1.00 92.19 80 ARG A CA 1
ATOM 629 C C . ARG A 1 80 ? -7.529 18.520 7.199 1.00 92.19 80 ARG A C 1
ATOM 631 O O . ARG A 1 80 ? -7.058 19.618 7.483 1.00 92.19 80 ARG A O 1
ATOM 638 N N . TYR A 1 81 ? -8.259 18.289 6.117 1.00 87.00 81 TYR A N 1
ATOM 639 C CA . TYR A 1 81 ? -8.674 19.369 5.235 1.00 87.00 81 TYR A CA 1
ATOM 640 C C . TYR A 1 81 ? -9.831 20.151 5.880 1.00 87.00 81 TYR A C 1
ATOM 642 O O . TYR A 1 81 ? -10.705 19.533 6.502 1.00 87.00 81 TYR A O 1
ATOM 650 N N . PRO A 1 82 ? -9.830 21.493 5.791 1.00 88.81 82 PRO A N 1
ATOM 651 C CA . PRO A 1 82 ? -11.005 22.288 6.124 1.00 88.81 82 PRO A CA 1
ATOM 652 C C . PRO A 1 82 ? -12.174 21.914 5.207 1.00 88.81 82 PRO A C 1
ATOM 654 O O . PRO A 1 82 ? -11.964 21.425 4.099 1.00 88.81 82 PRO A O 1
ATOM 657 N N . ASP A 1 83 ? -13.401 22.157 5.668 1.00 89.69 83 ASP A N 1
ATOM 658 C CA . ASP A 1 83 ? -14.621 21.922 4.884 1.00 89.69 83 ASP A CA 1
ATOM 659 C C . ASP A 1 83 ? -14.819 23.029 3.835 1.00 89.69 83 ASP A C 1
ATOM 661 O O . ASP A 1 83 ? -15.730 23.852 3.902 1.00 89.69 83 ASP A O 1
ATOM 665 N N . VAL A 1 84 ? -13.859 23.120 2.917 1.00 90.44 84 VAL A N 1
ATOM 666 C CA . VAL A 1 84 ? -13.833 24.042 1.783 1.00 90.44 84 VAL A CA 1
ATOM 667 C C . VAL A 1 84 ? -13.257 23.295 0.584 1.00 90.44 84 VAL A C 1
ATOM 669 O O . VAL A 1 84 ? -12.340 22.484 0.720 1.00 90.44 84 VAL A O 1
ATOM 672 N N . GLN A 1 85 ? -13.798 23.560 -0.602 1.00 77.06 85 GLN A N 1
ATOM 673 C CA . GLN A 1 85 ? -13.245 23.012 -1.839 1.00 77.06 85 GLN A CA 1
ATOM 674 C C . GLN A 1 85 ? -11.853 23.617 -2.093 1.00 77.06 85 GLN A C 1
ATOM 676 O O . GLN A 1 85 ? -11.682 24.824 -1.892 1.00 77.06 85 GLN A O 1
ATOM 681 N N . PRO A 1 86 ? -10.864 22.826 -2.543 1.00 69.12 86 PRO A N 1
ATOM 682 C CA . PRO A 1 86 ? -9.637 23.386 -3.093 1.00 69.12 86 PRO A CA 1
ATOM 683 C C . PRO A 1 86 ? -9.984 24.228 -4.333 1.00 69.12 86 PRO A C 1
ATOM 685 O O . PRO A 1 86 ? -10.742 23.776 -5.193 1.00 69.12 86 PRO A O 1
ATOM 688 N N . VAL A 1 87 ? -9.475 25.462 -4.381 1.00 68.06 87 VAL A N 1
ATOM 689 C CA . VAL A 1 87 ? -9.508 26.334 -5.572 1.00 68.06 87 VAL A CA 1
ATOM 690 C C . VAL A 1 87 ? -8.423 25.954 -6.565 1.00 68.06 87 VAL A C 1
ATOM 692 O O . VAL A 1 87 ? -7.333 25.541 -6.108 1.00 68.06 87 VAL A O 1
#

Secondary structure (DSSP, 8-state):
--SSSTTTT-----EEEEEEEETTEEEEEEE-SSSSEEEEEEEE-SSS-EEEEEEEEE-TTS-EEEEEEEEE----------SS---

InterPro domains:
  IPR035348 MoaF, C-terminal domain [PF17409] (2-77)

Radius of gyration: 15.39 Å; chains: 1; bounding box: 31×39×38 Å

pLDDT: mean 94.02, std 5.32, range [68.06, 98.12]

Foldseek 3Di:
DACDDPCHPDDDDWDKDKDCPDVQWIWIKTADDPFFKIKIKIARRDDQQKMKMWMWGADPVRDIDIDIDMDHHDDPDDDDDDPDDDD

Organism: NCBI:txid2910976